Protein AF-A0A9Q1B3K7-F1 (afdb_monomer_lite)

Secondary structure (DSSP, 8-state):
----------------------SGGGS-GGGS----TTS-HHHHHHHHHHHHHHTT--HHHHHHHHHHH--HHHHHHHHTS-GGGTT-HHHHHHHHHHHHT----

pLDDT: mean 75.81, std 17.49, range [39.75, 91.69]

Radius of gyration: 18.74 Å; chains: 1; bounding box: 62×24×41 Å

Structure (mmCIF, N/CA/C/O backbone):
data_AF-A0A9Q1B3K7-F1
#
_entry.id   AF-A0A9Q1B3K7-F1
#
loop_
_atom_site.group_PDB
_atom_site.id
_atom_site.type_symbol
_atom_site.label_atom_id
_atom_site.label_alt_id
_atom_site.label_comp_id
_atom_site.label_asym_id
_atom_site.label_entity_id
_atom_site.label_seq_id
_atom_site.pdbx_PDB_ins_code
_atom_site.Cartn_x
_atom_site.Cartn_y
_atom_site.Cartn_z
_atom_site.occupancy
_atom_site.B_iso_or_equiv
_atom_site.auth_seq_id
_atom_site.auth_comp_id
_atom_site.auth_asym_id
_atom_site.auth_atom_id
_atom_site.pdbx_PDB_model_num
ATOM 1 N N . MET A 1 1 ? 49.829 -13.577 21.181 1.00 45.41 1 MET A N 1
ATOM 2 C CA . MET A 1 1 ? 49.244 -12.243 21.473 1.00 45.41 1 MET A CA 1
ATOM 3 C C . MET A 1 1 ? 49.901 -11.271 20.497 1.00 45.41 1 MET A C 1
ATOM 5 O O . MET A 1 1 ? 51.113 -11.317 20.435 1.00 45.41 1 MET A O 1
ATOM 9 N N . ARG A 1 2 ? 49.264 -10.455 19.655 1.00 49.03 2 ARG A N 1
ATOM 10 C CA . ARG A 1 2 ? 47.878 -10.012 19.443 1.00 49.03 2 ARG A CA 1
ATOM 11 C C . ARG A 1 2 ? 47.609 -9.963 17.922 1.00 49.03 2 ARG A C 1
ATOM 13 O O . ARG A 1 2 ? 48.540 -9.958 17.129 1.00 49.03 2 ARG A O 1
ATOM 20 N N . ARG A 1 3 ? 46.321 -9.991 17.581 1.00 51.62 3 ARG A N 1
ATOM 21 C CA . ARG A 1 3 ? 45.711 -9.980 16.241 1.00 51.62 3 ARG A CA 1
ATOM 22 C C . ARG A 1 3 ? 45.950 -8.665 15.459 1.00 51.62 3 ARG A C 1
ATOM 24 O O . ARG A 1 3 ? 46.340 -7.686 16.091 1.00 51.62 3 ARG A O 1
ATOM 31 N N . PRO A 1 4 ? 45.709 -8.659 14.130 1.00 51.50 4 PRO A N 1
ATOM 32 C CA . PRO A 1 4 ? 46.103 -7.597 13.206 1.00 51.50 4 PRO A CA 1
ATOM 33 C C . PRO A 1 4 ? 45.085 -6.449 13.087 1.00 51.50 4 PRO A C 1
ATOM 35 O O . PRO A 1 4 ? 43.912 -6.615 13.410 1.00 51.50 4 PRO A O 1
ATOM 38 N N . GLU A 1 5 ? 45.611 -5.310 12.625 1.00 53.41 5 GLU A N 1
ATOM 39 C CA . GLU A 1 5 ? 45.008 -4.222 11.833 1.00 53.41 5 GLU A CA 1
ATOM 40 C C . GLU A 1 5 ? 43.471 -4.191 11.715 1.00 53.41 5 GLU A C 1
ATOM 42 O O . GLU A 1 5 ? 42.874 -4.964 10.969 1.00 53.41 5 GLU A O 1
ATOM 47 N N . ILE A 1 6 ? 42.831 -3.234 12.394 1.00 53.88 6 ILE A N 1
ATOM 48 C CA . ILE A 1 6 ? 41.460 -2.804 12.094 1.00 53.88 6 ILE A CA 1
ATOM 49 C C . ILE A 1 6 ? 41.424 -1.278 12.183 1.00 53.88 6 ILE A C 1
ATOM 51 O O . ILE A 1 6 ? 41.204 -0.719 13.252 1.00 53.88 6 ILE A O 1
ATOM 55 N N . ASP A 1 7 ? 41.611 -0.619 11.045 1.00 51.59 7 ASP A N 1
ATOM 56 C CA . ASP A 1 7 ? 41.120 0.742 10.819 1.00 51.59 7 ASP A CA 1
ATOM 57 C C . ASP A 1 7 ? 40.375 0.770 9.474 1.00 51.59 7 ASP A C 1
ATOM 59 O O . ASP A 1 7 ? 40.766 1.393 8.494 1.00 51.59 7 ASP A O 1
ATOM 63 N N . TRP A 1 8 ? 39.281 0.004 9.417 1.00 48.25 8 TRP A N 1
ATOM 64 C CA . TRP A 1 8 ? 38.258 0.105 8.369 1.00 48.25 8 TRP A CA 1
ATOM 65 C C . TRP A 1 8 ? 37.145 1.054 8.833 1.00 48.25 8 TRP A C 1
ATOM 67 O O . TRP A 1 8 ? 35.963 0.709 8.858 1.00 48.25 8 TRP A O 1
ATOM 77 N N . LEU A 1 9 ? 37.515 2.266 9.248 1.00 53.84 9 LEU A N 1
ATOM 78 C CA . LEU A 1 9 ? 36.561 3.319 9.576 1.00 53.84 9 LEU A CA 1
ATOM 79 C C . LEU A 1 9 ? 36.308 4.185 8.345 1.00 53.84 9 LEU A C 1
ATOM 81 O O . LEU A 1 9 ? 37.035 5.131 8.056 1.00 53.84 9 LEU A O 1
ATOM 85 N N . ARG A 1 10 ? 35.221 3.817 7.658 1.00 47.47 10 ARG A N 1
ATOM 86 C CA . ARG A 1 10 ? 34.363 4.594 6.742 1.00 47.47 10 ARG A CA 1
ATOM 87 C C . ARG A 1 10 ? 34.047 3.751 5.512 1.00 47.47 10 ARG A C 1
ATOM 89 O O . ARG A 1 10 ? 34.389 4.091 4.384 1.00 47.47 10 ARG A O 1
ATOM 96 N N . SER A 1 11 ? 33.308 2.668 5.742 1.00 41.75 11 SER A N 1
ATOM 97 C CA . SER A 1 11 ? 32.443 2.141 4.694 1.00 41.75 11 SER A CA 1
ATOM 98 C C . SER A 1 11 ? 31.374 3.206 4.448 1.00 41.75 11 SER A C 1
ATOM 100 O O . SER A 1 11 ? 30.409 3.340 5.201 1.00 41.75 11 SER A O 1
ATOM 102 N N . GLN A 1 12 ? 31.628 4.072 3.463 1.00 43.62 12 GLN A N 1
ATOM 103 C CA . GLN A 1 12 ? 30.583 4.844 2.812 1.00 43.62 12 GLN A CA 1
ATOM 104 C C . GLN A 1 12 ? 29.547 3.813 2.378 1.00 43.62 12 GLN A C 1
ATOM 106 O O . GLN A 1 12 ? 29.802 3.032 1.463 1.00 43.62 12 GLN A O 1
ATOM 111 N N . ASN A 1 13 ? 28.421 3.779 3.091 1.00 47.69 13 ASN A N 1
ATOM 112 C CA . ASN A 1 13 ? 27.235 3.018 2.743 1.00 47.69 13 ASN A CA 1
ATOM 113 C C . ASN A 1 13 ? 26.650 3.620 1.461 1.00 47.69 13 ASN A C 1
ATOM 115 O O . ASN A 1 13 ? 25.648 4.329 1.461 1.00 47.69 13 ASN A O 1
ATOM 119 N N . ASN A 1 14 ? 27.373 3.402 0.370 1.00 42.91 14 ASN A N 1
ATOM 120 C CA . ASN A 1 14 ? 26.983 3.686 -0.985 1.00 42.91 14 ASN A CA 1
ATOM 121 C C . ASN A 1 14 ? 26.144 2.484 -1.411 1.00 42.91 14 ASN A C 1
ATOM 123 O O . ASN A 1 14 ? 26.571 1.655 -2.213 1.00 42.91 14 ASN A O 1
ATOM 127 N N . ASN A 1 15 ? 24.960 2.355 -0.803 1.00 39.75 15 ASN A N 1
ATOM 128 C CA . ASN A 1 15 ? 23.920 1.482 -1.320 1.00 39.75 15 ASN A CA 1
ATOM 129 C C . ASN A 1 15 ? 23.389 2.138 -2.590 1.00 39.75 15 ASN A C 1
ATOM 131 O O . ASN A 1 15 ? 22.353 2.799 -2.633 1.00 39.75 15 ASN A O 1
ATOM 135 N N . ASN A 1 16 ? 24.197 1.964 -3.628 1.00 46.09 16 ASN A N 1
ATOM 136 C CA . ASN A 1 16 ? 23.865 2.120 -5.016 1.00 46.09 16 ASN A CA 1
ATOM 137 C C . ASN A 1 16 ? 22.784 1.072 -5.305 1.00 46.09 16 ASN A C 1
ATOM 139 O O . ASN A 1 16 ? 23.083 -0.044 -5.731 1.00 46.09 16 ASN A O 1
ATOM 143 N N . TYR A 1 17 ? 21.529 1.394 -4.980 1.00 39.81 17 TYR A N 1
ATOM 144 C CA . TYR A 1 17 ? 20.368 0.579 -5.315 1.00 39.81 17 TYR A CA 1
ATOM 145 C C . TYR A 1 17 ? 20.141 0.645 -6.831 1.00 39.81 17 TYR A C 1
ATOM 147 O O . TYR A 1 17 ? 19.172 1.227 -7.304 1.00 39.81 17 TYR A O 1
ATOM 155 N N . ASN A 1 18 ? 21.033 0.006 -7.589 1.00 47.03 18 ASN A N 1
ATOM 156 C CA . ASN A 1 18 ? 20.748 -0.499 -8.926 1.00 47.03 18 ASN A CA 1
ATOM 157 C C . ASN A 1 18 ? 19.815 -1.705 -8.769 1.00 47.03 18 ASN A C 1
ATOM 159 O O . ASN A 1 18 ? 20.212 -2.854 -8.945 1.00 47.03 18 ASN A O 1
ATOM 163 N N . VAL A 1 19 ? 18.574 -1.454 -8.354 1.00 42.94 19 VAL A N 1
ATOM 164 C CA . VAL A 1 19 ? 17.492 -2.418 -8.547 1.00 42.94 19 VAL A CA 1
ATOM 165 C C . VAL A 1 19 ? 16.978 -2.139 -9.944 1.00 42.94 19 VAL A C 1
ATOM 167 O O . VAL A 1 19 ? 16.515 -1.034 -10.211 1.00 42.94 19 VAL A O 1
ATOM 170 N N . GLY A 1 20 ? 17.184 -3.108 -10.833 1.00 41.19 20 GLY A N 1
ATOM 171 C CA . GLY A 1 20 ? 17.040 -2.949 -12.271 1.00 41.19 20 GLY A CA 1
ATOM 172 C C . GLY A 1 20 ? 15.792 -2.177 -12.688 1.00 41.19 20 GLY A C 1
ATOM 173 O O . GLY A 1 20 ? 14.689 -2.431 -12.209 1.00 41.19 20 GLY A O 1
ATOM 174 N N . GLU A 1 21 ? 15.992 -1.280 -13.650 1.00 42.41 21 GLU A N 1
ATOM 175 C CA . GLU A 1 21 ? 14.981 -0.644 -14.496 1.00 42.41 21 GLU A CA 1
ATOM 176 C C . GLU A 1 21 ? 14.232 -1.689 -15.356 1.00 42.41 21 GLU A C 1
ATOM 178 O O . GLU A 1 21 ? 14.162 -1.614 -16.581 1.00 42.41 21 GLU A O 1
ATOM 183 N N . GLN A 1 22 ? 13.674 -2.720 -14.727 1.00 45.97 22 GLN A N 1
ATOM 184 C CA . GLN A 1 22 ? 12.873 -3.746 -15.376 1.00 45.97 22 GLN A CA 1
ATOM 185 C C . GLN A 1 22 ? 11.450 -3.194 -15.566 1.00 45.97 22 GLN A C 1
ATOM 187 O O . GLN A 1 22 ? 10.577 -3.362 -14.722 1.00 45.97 22 GLN A O 1
ATOM 192 N N . ASN A 1 23 ? 11.233 -2.495 -16.685 1.00 46.97 23 ASN A N 1
ATOM 193 C CA . ASN A 1 23 ? 9.946 -2.324 -17.383 1.00 46.97 23 ASN A CA 1
ATOM 194 C C . ASN A 1 23 ? 8.694 -1.908 -16.566 1.00 46.97 23 ASN A C 1
ATOM 196 O O . ASN A 1 23 ? 7.572 -2.229 -16.958 1.00 46.97 23 ASN A O 1
ATOM 200 N N . PHE A 1 24 ? 8.821 -1.106 -15.504 1.00 52.72 24 PHE A N 1
ATOM 201 C CA . PHE A 1 24 ? 7.654 -0.407 -14.925 1.00 52.72 24 PHE A CA 1
ATOM 202 C C . PHE A 1 24 ? 6.948 0.517 -15.925 1.00 52.72 24 PHE A C 1
ATOM 204 O O . PHE A 1 24 ? 5.771 0.827 -15.765 1.00 52.72 24 PHE A O 1
ATOM 211 N N . SER A 1 25 ? 7.646 0.927 -16.983 1.00 53.19 25 SER A N 1
ATOM 212 C CA . SER A 1 25 ? 7.144 1.790 -18.053 1.00 53.19 25 SER A CA 1
ATOM 213 C C . SER A 1 25 ? 5.934 1.228 -18.814 1.00 53.19 25 SER A C 1
ATOM 215 O O . SER A 1 25 ? 5.283 1.988 -19.527 1.00 53.19 25 SER A O 1
ATOM 217 N N . LYS A 1 26 ? 5.599 -0.065 -18.666 1.00 59.00 26 LYS A N 1
ATOM 218 C CA . LYS A 1 26 ? 4.400 -0.677 -19.271 1.00 59.00 26 LYS A CA 1
ATOM 219 C C . LYS A 1 26 ? 3.198 -0.803 -18.334 1.00 59.00 26 LYS A C 1
ATOM 221 O O . LYS A 1 26 ? 2.097 -1.054 -18.821 1.00 59.00 26 LYS A O 1
ATOM 226 N N . VAL A 1 27 ? 3.376 -0.660 -17.021 1.00 68.81 27 VAL A N 1
ATOM 227 C CA . VAL A 1 27 ? 2.256 -0.784 -16.082 1.00 68.81 27 VAL A CA 1
ATOM 228 C C . VAL A 1 27 ? 1.496 0.536 -16.077 1.00 68.81 27 VAL A C 1
ATOM 230 O O . VAL A 1 27 ? 1.972 1.541 -15.554 1.00 68.81 27 VAL A O 1
ATOM 233 N N . ASP A 1 28 ? 0.305 0.544 -16.676 1.00 79.12 28 ASP A N 1
ATOM 234 C CA . ASP A 1 28 ? -0.572 1.711 -16.646 1.00 79.12 28 ASP A CA 1
ATOM 235 C C . ASP A 1 28 ? -1.102 1.920 -15.223 1.00 79.12 28 ASP A C 1
ATOM 237 O O . ASP A 1 28 ? -2.114 1.346 -14.811 1.00 79.12 28 ASP A O 1
ATOM 241 N N . LEU A 1 29 ? -0.402 2.765 -14.460 1.00 77.81 29 LEU A N 1
ATOM 242 C CA . LEU A 1 29 ? -0.739 3.096 -13.078 1.00 77.81 29 LEU A CA 1
ATOM 243 C C . LEU A 1 29 ? -2.172 3.629 -12.950 1.00 77.81 29 LEU A C 1
ATOM 245 O O . LEU A 1 29 ? -2.756 3.524 -11.877 1.00 77.81 29 LEU A O 1
ATOM 249 N N . LYS A 1 30 ? -2.786 4.172 -14.011 1.00 81.06 30 LYS A N 1
ATOM 250 C CA . LYS A 1 30 ? -4.180 4.649 -13.975 1.00 81.06 30 LYS A CA 1
ATOM 251 C C . LYS A 1 30 ? -5.194 3.516 -13.805 1.00 81.06 30 LYS A C 1
ATOM 253 O O . LYS A 1 30 ? -6.322 3.781 -13.406 1.00 81.06 30 LYS A O 1
ATOM 258 N N . ARG A 1 31 ? -4.802 2.268 -14.078 1.00 84.19 31 ARG A N 1
ATOM 259 C CA . ARG A 1 31 ? -5.654 1.079 -13.919 1.00 84.19 31 ARG A CA 1
ATOM 260 C C . ARG A 1 31 ? -5.739 0.572 -12.480 1.00 84.19 31 ARG A C 1
ATOM 262 O O . ARG A 1 31 ? -6.590 -0.267 -12.189 1.00 84.19 31 ARG A O 1
ATOM 269 N N . PHE A 1 32 ? -4.879 1.071 -11.595 1.00 88.75 32 PHE A N 1
ATOM 270 C CA . PHE A 1 32 ? -4.877 0.716 -10.179 1.00 88.75 32 PHE A CA 1
ATOM 271 C C . PHE A 1 32 ? -5.738 1.695 -9.378 1.00 88.75 32 PHE A C 1
ATOM 273 O O . PHE A 1 32 ? -5.689 2.902 -9.657 1.00 88.75 32 PHE A O 1
ATOM 280 N N . PRO A 1 33 ? -6.494 1.197 -8.380 1.00 88.31 33 PRO A N 1
ATOM 281 C CA . PRO A 1 33 ? -7.280 2.052 -7.502 1.00 88.31 33 PRO A CA 1
ATOM 282 C C . PRO A 1 33 ? -6.365 3.029 -6.763 1.00 88.31 33 PRO A C 1
ATOM 284 O O . PRO A 1 33 ? -5.199 2.732 -6.505 1.00 88.31 33 PRO A O 1
ATOM 287 N N . GLU A 1 34 ? -6.898 4.199 -6.438 1.00 90.56 34 GLU A N 1
ATOM 288 C CA . GLU A 1 34 ? -6.231 5.219 -5.634 1.00 90.56 34 GLU A CA 1
ATOM 289 C C . GLU A 1 34 ? -7.018 5.383 -4.341 1.00 90.56 34 GLU A C 1
ATOM 291 O O . GLU A 1 34 ? -8.233 5.565 -4.388 1.00 90.56 34 GLU A O 1
ATOM 296 N N . PHE A 1 35 ? -6.328 5.288 -3.212 1.00 90.12 35 PHE A N 1
ATOM 297 C CA . PHE A 1 35 ? -6.919 5.464 -1.899 1.00 90.12 35 PHE A CA 1
ATOM 298 C C . PHE A 1 35 ? -7.165 6.944 -1.645 1.00 90.12 35 PHE A C 1
ATOM 300 O O . PHE A 1 35 ? -6.242 7.758 -1.757 1.00 90.12 35 PHE A O 1
ATOM 307 N N . LYS A 1 36 ? -8.384 7.284 -1.241 1.00 87.56 36 LYS A N 1
ATOM 308 C CA . LYS A 1 36 ? -8.770 8.629 -0.823 1.00 87.56 36 LYS A CA 1
ATOM 309 C C . LYS A 1 36 ? -9.089 8.652 0.662 1.00 87.56 36 LYS A C 1
ATOM 311 O O . LYS A 1 36 ? -9.427 7.648 1.279 1.00 87.56 36 LYS A O 1
ATOM 316 N N . GLN A 1 37 ? -8.974 9.833 1.259 1.00 82.75 37 GLN A N 1
ATOM 317 C CA . GLN A 1 37 ? -9.329 10.011 2.661 1.00 82.75 37 GLN A CA 1
ATOM 318 C C . GLN A 1 37 ? -10.823 9.716 2.868 1.00 82.75 37 GLN A C 1
ATOM 320 O O . GLN A 1 37 ? -11.666 10.360 2.249 1.00 82.75 37 GLN A O 1
ATOM 325 N N . GLY A 1 38 ? -11.125 8.769 3.759 1.00 83.81 38 GLY A N 1
ATOM 326 C CA . GLY A 1 38 ? -12.484 8.286 4.018 1.00 83.81 38 GLY A CA 1
ATOM 327 C C . GLY A 1 38 ? -12.855 7.003 3.271 1.00 83.81 38 GLY A C 1
ATOM 328 O O . GLY A 1 38 ? -13.915 6.452 3.557 1.00 83.81 38 GLY A O 1
ATOM 329 N N . ASP A 1 39 ? -12.002 6.511 2.366 1.00 87.94 39 ASP A N 1
ATOM 330 C CA . ASP A 1 39 ? -12.175 5.184 1.773 1.00 87.94 39 ASP A CA 1
ATOM 331 C C . ASP A 1 39 ? -11.910 4.089 2.812 1.00 87.94 39 ASP A C 1
ATOM 333 O O . ASP A 1 39 ? -11.116 4.261 3.741 1.00 87.94 39 ASP A O 1
ATOM 337 N N . ASP A 1 40 ? -12.542 2.934 2.607 1.00 88.81 40 ASP A N 1
ATOM 338 C CA . ASP A 1 40 ? -12.285 1.738 3.396 1.00 88.81 40 ASP A CA 1
ATOM 339 C C . ASP A 1 40 ? -10.917 1.123 3.013 1.00 88.81 40 ASP A C 1
ATOM 341 O O . ASP A 1 40 ? -10.713 0.740 1.851 1.00 88.81 40 ASP A O 1
ATOM 345 N N . PRO A 1 41 ? -9.952 1.033 3.951 1.00 88.00 41 PRO A N 1
ATOM 346 C CA . PRO A 1 41 ? -8.617 0.521 3.654 1.00 88.00 41 PRO A CA 1
ATOM 347 C C . PRO A 1 41 ? -8.599 -0.954 3.256 1.00 88.00 41 PRO A C 1
ATOM 349 O O . PRO A 1 41 ? -7.752 -1.347 2.454 1.00 88.00 41 PRO A O 1
ATOM 352 N N . GLU A 1 42 ? -9.504 -1.772 3.797 1.00 88.69 42 GLU A N 1
ATOM 353 C CA . GLU A 1 42 ? -9.594 -3.191 3.460 1.00 88.69 42 GLU A CA 1
ATOM 354 C C . GLU A 1 42 ? -10.079 -3.362 2.021 1.00 88.69 42 GLU A C 1
ATOM 356 O O . GLU A 1 42 ? -9.404 -3.999 1.209 1.00 88.69 42 GLU A O 1
ATOM 361 N N . ALA A 1 43 ? -11.19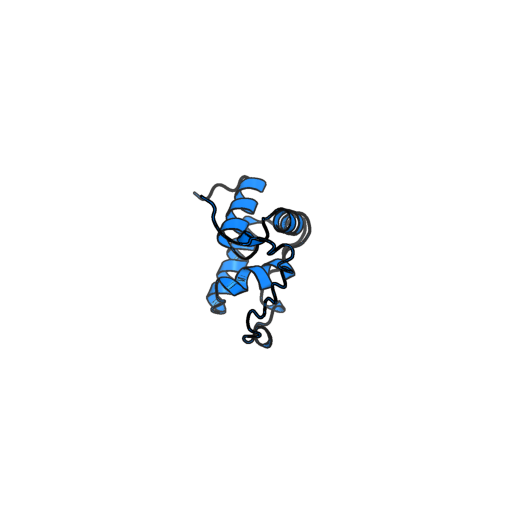4 -2.719 1.672 1.00 89.81 43 ALA A N 1
ATOM 362 C CA . ALA A 1 43 ? -11.765 -2.756 0.332 1.00 89.81 43 ALA A CA 1
ATOM 363 C C . ALA A 1 43 ? -10.785 -2.206 -0.717 1.00 89.81 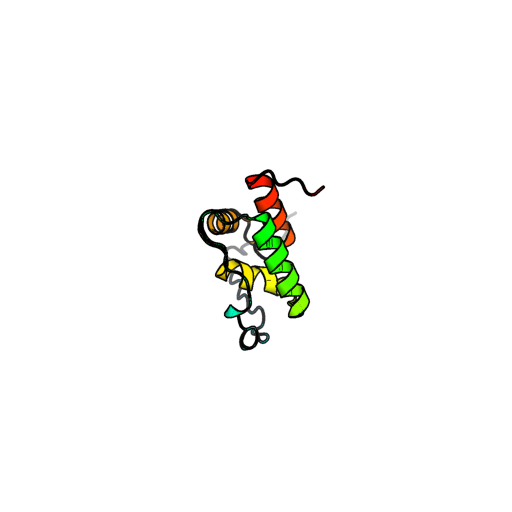43 ALA A C 1
ATOM 365 O O . ALA A 1 43 ? -10.681 -2.749 -1.825 1.00 89.81 43 ALA A O 1
ATOM 366 N N . PHE A 1 44 ? -10.028 -1.160 -0.368 1.00 91.69 44 PHE A N 1
ATOM 367 C CA . PHE A 1 44 ? -8.953 -0.635 -1.206 1.00 91.69 44 PHE A CA 1
ATOM 368 C C . PHE A 1 44 ? -7.843 -1.671 -1.434 1.00 91.69 44 PHE A C 1
ATOM 370 O O . PHE A 1 44 ? -7.473 -1.909 -2.587 1.00 91.69 44 PHE A O 1
ATOM 377 N N . LEU A 1 45 ? -7.327 -2.301 -0.371 1.00 90.25 45 LEU A N 1
ATOM 378 C CA . LEU A 1 45 ? -6.257 -3.298 -0.475 1.00 90.25 45 LEU A CA 1
ATOM 379 C C . LEU A 1 45 ? -6.696 -4.523 -1.280 1.00 90.25 45 LEU A C 1
ATOM 381 O O . LEU A 1 45 ? -5.961 -4.952 -2.166 1.00 90.25 45 LEU A O 1
ATOM 385 N N . VAL A 1 46 ? -7.910 -5.029 -1.052 1.00 91.25 46 VAL A N 1
ATOM 386 C CA . VAL A 1 46 ? -8.485 -6.140 -1.829 1.00 91.25 46 VAL A CA 1
ATOM 387 C C . VAL A 1 46 ? -8.589 -5.769 -3.309 1.00 91.25 46 VAL A C 1
ATOM 389 O O . VAL A 1 46 ? -8.162 -6.525 -4.182 1.00 91.25 46 VAL A O 1
ATOM 392 N N . SER A 1 47 ? -9.098 -4.572 -3.613 1.00 91.25 47 SER A N 1
ATOM 393 C CA . SER A 1 47 ? -9.202 -4.084 -4.994 1.00 91.25 47 SER A CA 1
ATOM 394 C C . SER A 1 47 ? -7.829 -3.941 -5.652 1.00 91.25 47 SER A C 1
ATOM 396 O O . SER A 1 47 ? -7.658 -4.270 -6.827 1.00 91.25 47 SER A O 1
ATOM 398 N N . PHE A 1 48 ? -6.839 -3.457 -4.903 1.00 91.50 48 PHE A N 1
ATOM 399 C CA . PHE A 1 48 ? -5.465 -3.338 -5.367 1.00 91.50 48 PHE A CA 1
ATOM 400 C C . PHE A 1 48 ? -4.838 -4.711 -5.642 1.00 91.50 48 PHE A C 1
ATOM 402 O O . PHE A 1 48 ? -4.250 -4.900 -6.705 1.00 91.50 48 PHE A O 1
ATOM 409 N N . GLU A 1 49 ? -5.007 -5.682 -4.743 1.00 90.62 49 GLU A N 1
ATOM 410 C CA . GLU A 1 49 ? -4.509 -7.052 -4.906 1.00 90.62 49 GLU A CA 1
ATOM 411 C C . GLU A 1 49 ? -5.126 -7.751 -6.115 1.00 90.62 49 GLU A C 1
ATOM 413 O O . GLU A 1 49 ? -4.391 -8.349 -6.902 1.00 90.62 49 GLU A O 1
ATOM 418 N N . HIS A 1 50 ? -6.438 -7.607 -6.325 1.00 91.44 50 HIS A N 1
ATOM 419 C CA . HIS A 1 50 ? -7.094 -8.104 -7.534 1.00 91.44 50 HIS A CA 1
ATOM 420 C C . HIS A 1 50 ? -6.480 -7.497 -8.798 1.00 91.44 50 HIS A C 1
ATOM 422 O O . HIS A 1 50 ? -6.178 -8.226 -9.738 1.00 91.44 50 HIS A O 1
ATOM 428 N N . ARG A 1 51 ? -6.192 -6.187 -8.819 1.00 90.06 51 ARG A N 1
ATOM 429 C CA . ARG A 1 51 ? -5.490 -5.572 -9.960 1.00 90.06 51 ARG A CA 1
ATOM 430 C C . ARG A 1 51 ? -4.064 -6.079 -10.115 1.00 90.06 51 ARG A C 1
ATOM 432 O O . ARG A 1 51 ? -3.626 -6.311 -11.237 1.00 90.06 51 ARG A O 1
ATOM 439 N N . CYS A 1 52 ? -3.332 -6.269 -9.023 1.00 88.88 52 CYS A N 1
ATOM 440 C CA . CYS A 1 52 ? -2.006 -6.873 -9.085 1.00 88.88 52 CYS A CA 1
ATOM 441 C C . CYS A 1 52 ? -2.050 -8.290 -9.660 1.00 88.88 52 CYS A C 1
ATOM 443 O O . CYS A 1 52 ? -1.138 -8.654 -10.393 1.00 88.88 52 CYS A O 1
ATOM 445 N N . HIS A 1 53 ? -3.091 -9.063 -9.360 1.00 88.56 53 HIS A N 1
ATOM 446 C CA . HIS A 1 53 ? -3.304 -10.383 -9.940 1.00 88.56 53 HIS A CA 1
ATOM 447 C C . HIS A 1 53 ? -3.665 -10.300 -11.434 1.00 88.56 53 HIS A C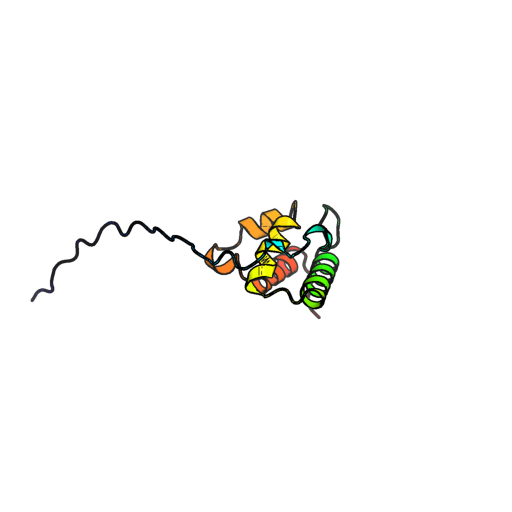 1
ATOM 449 O O . HIS A 1 53 ? -3.001 -10.935 -12.246 1.00 88.56 53 HIS A O 1
ATOM 455 N N . ASP A 1 54 ? -4.637 -9.461 -11.812 1.00 88.31 54 ASP A N 1
ATOM 456 C CA . ASP A 1 54 ? -5.073 -9.261 -13.208 1.00 88.31 54 ASP A CA 1
ATOM 457 C C . ASP A 1 54 ? -3.927 -8.842 -14.142 1.00 88.31 54 ASP A C 1
ATOM 459 O O . ASP A 1 54 ? -3.903 -9.210 -15.315 1.00 88.31 54 ASP A O 1
ATOM 463 N N . PHE A 1 55 ? -2.997 -8.029 -13.632 1.00 85.19 55 PHE A N 1
ATOM 464 C CA . PHE A 1 55 ? -1.852 -7.508 -14.383 1.00 85.19 55 PHE A CA 1
ATOM 465 C C . PHE A 1 55 ? -0.547 -8.269 -14.115 1.00 85.19 55 PHE A C 1
ATOM 467 O O . PHE A 1 55 ? 0.511 -7.784 -14.513 1.00 85.19 55 PHE A O 1
ATOM 474 N N . GLU A 1 56 ? -0.611 -9.415 -13.427 1.00 86.12 56 GLU A N 1
ATOM 475 C CA . GLU A 1 56 ? 0.542 -10.272 -13.109 1.00 86.12 56 GLU A CA 1
ATOM 476 C C . GLU A 1 56 ? 1.718 -9.490 -12.487 1.00 86.12 56 GLU A C 1
ATOM 478 O O . GLU A 1 56 ? 2.891 -9.690 -12.806 1.00 86.12 56 GLU A O 1
ATOM 483 N N . VAL A 1 57 ? 1.402 -8.551 -11.589 1.00 84.75 57 VAL A N 1
ATOM 484 C CA . VAL A 1 57 ? 2.379 -7.666 -10.949 1.00 84.75 57 VAL A CA 1
ATOM 485 C C . VAL A 1 57 ? 3.247 -8.464 -9.969 1.00 84.75 57 VAL A C 1
ATOM 487 O O . VAL A 1 57 ? 2.720 -8.992 -8.976 1.00 84.75 57 VAL A O 1
ATOM 490 N N . PRO A 1 58 ? 4.582 -8.477 -10.163 1.00 83.81 58 PRO A N 1
ATOM 491 C CA . PRO A 1 58 ? 5.513 -9.110 -9.237 1.00 83.81 58 PRO A CA 1
ATOM 492 C C . PRO A 1 58 ? 5.402 -8.522 -7.832 1.00 83.81 58 PRO A C 1
ATOM 494 O O . PRO A 1 58 ? 5.203 -7.318 -7.669 1.00 83.81 58 PRO A O 1
ATOM 497 N N . GLN A 1 59 ? 5.573 -9.355 -6.807 1.00 81.75 59 GLN A N 1
ATOM 498 C CA . GLN A 1 59 ? 5.442 -8.936 -5.409 1.00 81.75 59 GLN A CA 1
ATOM 499 C C . GLN A 1 59 ? 6.363 -7.757 -5.060 1.00 81.75 59 GLN A C 1
ATOM 501 O O . GLN A 1 59 ? 5.897 -6.777 -4.479 1.00 81.75 59 GLN A O 1
ATOM 506 N N . ASP A 1 60 ? 7.614 -7.791 -5.527 1.00 80.44 60 ASP A N 1
ATOM 507 C CA . ASP A 1 60 ? 8.602 -6.718 -5.339 1.00 80.44 60 ASP A CA 1
ATOM 508 C C . ASP A 1 60 ? 8.154 -5.369 -5.926 1.00 80.44 60 ASP A C 1
ATOM 510 O O . ASP A 1 60 ? 8.631 -4.305 -5.529 1.00 80.44 60 ASP A O 1
ATOM 514 N N . HIS A 1 61 ? 7.224 -5.399 -6.885 1.00 82.00 61 HIS A N 1
ATOM 515 C CA . HIS A 1 61 ? 6.726 -4.224 -7.590 1.00 82.00 61 HIS A CA 1
ATOM 516 C C . HIS A 1 61 ? 5.420 -3.675 -7.009 1.00 82.00 61 HIS A C 1
ATOM 518 O O . HIS A 1 61 ? 5.081 -2.513 -7.252 1.00 82.00 61 HIS A O 1
ATOM 524 N N . ARG A 1 62 ? 4.704 -4.464 -6.199 1.00 87.69 62 ARG A N 1
ATOM 525 C CA . ARG A 1 62 ? 3.426 -4.056 -5.598 1.00 87.69 62 ARG A CA 1
ATOM 526 C C . ARG A 1 62 ? 3.592 -2.823 -4.722 1.00 87.69 62 ARG A C 1
ATOM 528 O O . ARG A 1 62 ? 2.843 -1.869 -4.889 1.00 87.69 62 ARG A O 1
ATOM 535 N N . MET A 1 63 ? 4.618 -2.788 -3.869 1.00 87.94 63 MET A N 1
ATOM 536 C CA . MET A 1 63 ? 4.867 -1.638 -2.9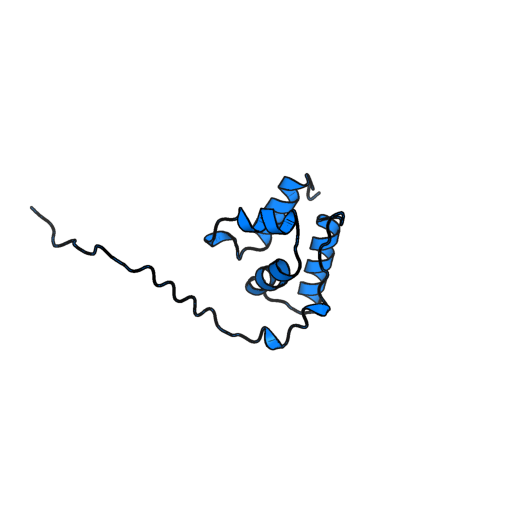88 1.00 87.94 63 MET A CA 1
ATOM 537 C C . MET A 1 63 ? 5.213 -0.355 -3.747 1.00 87.94 63 MET A C 1
ATOM 539 O O . MET A 1 63 ? 4.824 0.732 -3.321 1.00 87.94 63 MET A O 1
ATOM 543 N N . VAL A 1 64 ? 5.888 -0.464 -4.894 1.00 85.81 64 VAL A N 1
ATOM 544 C CA . VAL A 1 64 ? 6.212 0.695 -5.741 1.00 85.81 64 VAL A CA 1
ATOM 545 C C . VAL A 1 64 ? 4.935 1.332 -6.288 1.00 85.81 64 VAL A C 1
ATOM 547 O O . VAL A 1 64 ? 4.764 2.548 -6.203 1.00 85.81 64 VAL A O 1
ATOM 550 N N . ILE A 1 65 ? 4.011 0.511 -6.797 1.00 87.44 65 ILE A N 1
ATOM 551 C CA . ILE A 1 65 ? 2.718 0.977 -7.312 1.00 87.44 65 ILE A CA 1
ATOM 552 C C . ILE A 1 65 ? 1.868 1.503 -6.157 1.00 87.44 65 ILE A C 1
ATOM 554 O O . ILE A 1 65 ? 1.364 2.622 -6.230 1.00 87.44 65 ILE A O 1
ATOM 558 N N . LEU A 1 66 ? 1.760 0.740 -5.070 1.00 88.62 66 LEU A N 1
ATOM 559 C CA . LEU A 1 66 ? 0.935 1.074 -3.914 1.00 88.62 66 LEU A CA 1
ATOM 560 C C . LEU A 1 66 ? 1.325 2.421 -3.307 1.00 88.62 66 LEU A C 1
ATOM 562 O O . LEU A 1 66 ? 0.453 3.240 -3.046 1.00 88.62 66 LEU A O 1
ATOM 566 N N . LYS A 1 67 ? 2.628 2.708 -3.181 1.00 86.12 67 LYS A N 1
ATOM 567 C CA . LYS A 1 67 ? 3.131 4.000 -2.690 1.00 86.12 67 LYS A CA 1
ATOM 568 C C . LYS A 1 67 ? 2.621 5.189 -3.511 1.00 86.12 67 LYS A C 1
ATOM 570 O O . LYS A 1 67 ? 2.399 6.256 -2.951 1.00 86.12 67 LYS A O 1
ATOM 575 N N . SER A 1 68 ? 2.430 5.016 -4.820 1.00 86.69 68 SER A N 1
ATOM 576 C CA . SER A 1 68 ? 1.866 6.060 -5.691 1.00 86.69 68 SER A CA 1
ATOM 577 C C . SER A 1 68 ? 0.343 6.201 -5.576 1.00 86.69 68 SER A C 1
ATOM 579 O O . SER A 1 68 ? -0.216 7.172 -6.075 1.00 86.69 68 SER A O 1
ATOM 581 N N . LYS A 1 69 ? -0.322 5.228 -4.942 1.00 88.88 69 LYS A N 1
ATOM 582 C CA . LYS A 1 69 ? -1.781 5.109 -4.837 1.00 88.88 69 LYS A CA 1
ATOM 583 C C . LYS A 1 69 ? -2.333 5.350 -3.448 1.00 88.88 69 LYS A C 1
ATOM 585 O O . LYS A 1 69 ? -3.540 5.500 -3.312 1.00 88.88 69 LYS A O 1
ATOM 590 N N . VAL A 1 70 ? -1.480 5.399 -2.433 1.00 88.38 70 VAL A N 1
ATOM 591 C CA . VAL A 1 70 ? -1.880 5.696 -1.060 1.00 88.38 70 VAL A CA 1
ATOM 592 C C . VAL A 1 70 ? -1.642 7.162 -0.727 1.00 88.38 70 VAL A C 1
ATOM 594 O O . VAL A 1 70 ? -0.618 7.744 -1.079 1.00 88.38 70 VAL A O 1
ATOM 597 N N . CYS A 1 71 ? -2.577 7.760 0.005 1.00 87.00 71 CYS A N 1
ATOM 598 C CA . CYS A 1 71 ? -2.438 9.104 0.553 1.00 87.00 71 CYS A CA 1
ATOM 599 C C . CYS A 1 71 ? -2.888 9.141 2.023 1.00 87.00 71 CYS A C 1
ATOM 601 O O . CYS A 1 71 ? -3.335 8.135 2.578 1.00 87.00 71 CYS A O 1
ATOM 603 N N . GLY A 1 72 ? -2.719 10.291 2.681 1.00 86.75 72 GLY A N 1
ATOM 604 C CA . GLY A 1 72 ? -3.213 10.506 4.042 1.00 86.75 72 GLY A CA 1
ATOM 605 C C . GLY A 1 72 ? -2.646 9.512 5.061 1.00 86.75 72 GLY A C 1
ATOM 606 O O . GLY A 1 72 ? -1.433 9.418 5.246 1.00 86.75 72 GLY A O 1
ATOM 607 N N . GLU A 1 73 ? -3.530 8.800 5.757 1.00 85.88 73 GLU A N 1
ATOM 608 C CA . GLU A 1 73 ? -3.174 7.879 6.843 1.00 85.88 73 GLU A CA 1
ATOM 609 C C . GLU A 1 73 ? -2.369 6.673 6.357 1.00 85.88 73 GLU A C 1
ATOM 611 O O . GLU A 1 73 ? -1.354 6.339 6.968 1.00 85.88 73 GLU A O 1
ATOM 616 N N . LEU A 1 74 ? -2.726 6.094 5.207 1.00 87.00 74 LEU A N 1
ATOM 617 C CA . LEU A 1 74 ? -1.973 4.987 4.618 1.00 87.00 74 LEU A CA 1
ATOM 618 C C . LEU A 1 74 ? -0.545 5.407 4.244 1.00 87.00 74 LEU A C 1
ATOM 620 O O . LEU A 1 74 ? 0.418 4.693 4.534 1.00 87.00 74 LEU A O 1
ATOM 624 N N . ALA A 1 75 ? -0.367 6.603 3.682 1.00 87.88 75 ALA A N 1
ATOM 625 C CA . ALA A 1 75 ? 0.969 7.121 3.389 1.00 87.88 75 ALA A CA 1
ATOM 626 C C . ALA A 1 75 ? 1.800 7.356 4.668 1.00 87.88 75 ALA A C 1
ATOM 628 O O . ALA A 1 75 ? 2.998 7.069 4.686 1.00 87.88 75 ALA A O 1
ATOM 629 N N . LYS A 1 76 ? 1.179 7.822 5.763 1.00 88.56 76 LYS A N 1
ATOM 630 C CA . LYS A 1 76 ? 1.859 7.978 7.065 1.00 88.56 76 LYS A CA 1
ATOM 631 C C . LYS A 1 76 ? 2.324 6.636 7.627 1.00 88.56 76 LYS A C 1
ATOM 633 O O . LYS A 1 76 ? 3.429 6.560 8.155 1.00 88.56 76 LYS A O 1
ATOM 638 N N . LEU A 1 77 ? 1.509 5.593 7.488 1.00 87.50 77 LEU A N 1
ATOM 639 C CA . LEU A 1 77 ? 1.857 4.232 7.891 1.00 87.50 77 LEU A CA 1
ATOM 640 C C . LEU A 1 77 ? 3.071 3.696 7.121 1.00 87.50 77 LEU A C 1
ATOM 642 O O . LEU A 1 77 ? 3.952 3.083 7.715 1.00 87.50 77 LEU A O 1
ATOM 646 N N . TYR A 1 78 ? 3.169 3.999 5.824 1.00 86.44 78 TYR A N 1
ATOM 647 C CA . TYR A 1 78 ? 4.320 3.599 5.010 1.00 86.44 78 TYR A CA 1
ATOM 648 C C . TYR A 1 78 ? 5.623 4.232 5.518 1.00 86.44 78 TYR A C 1
ATOM 650 O O . TYR A 1 78 ? 6.645 3.562 5.617 1.00 86.44 78 TYR A O 1
ATOM 658 N N . VAL A 1 79 ? 5.589 5.517 5.889 1.00 86.31 79 VAL A N 1
ATOM 659 C CA . VAL A 1 79 ? 6.765 6.234 6.421 1.00 86.31 79 VAL A CA 1
ATOM 660 C C . VAL A 1 79 ? 7.234 5.666 7.767 1.00 86.31 79 VAL A C 1
ATOM 662 O O . VAL A 1 79 ? 8.409 5.784 8.101 1.00 86.31 79 VAL A O 1
ATOM 665 N N . GLN A 1 80 ? 6.343 5.031 8.531 1.00 85.75 80 GLN A N 1
ATOM 666 C CA . GLN A 1 80 ? 6.686 4.390 9.804 1.00 85.75 80 GLN A CA 1
ATOM 667 C C . GLN A 1 80 ? 7.337 3.011 9.630 1.00 85.75 80 GLN A C 1
ATOM 669 O O . GLN A 1 80 ? 7.873 2.469 10.598 1.00 85.75 80 GLN A O 1
ATOM 674 N N . MET A 1 81 ? 7.306 2.428 8.427 1.00 84.00 81 MET A N 1
ATOM 675 C CA . MET A 1 81 ? 7.935 1.134 8.186 1.00 84.00 81 MET A CA 1
ATOM 676 C C . MET A 1 81 ? 9.466 1.245 8.176 1.00 84.00 81 MET A C 1
ATOM 678 O O . MET A 1 81 ? 10.017 2.168 7.568 1.00 84.00 81 MET A O 1
ATOM 682 N N . PRO A 1 82 ? 10.181 0.268 8.765 1.00 84.25 82 PRO A N 1
ATOM 683 C CA . PRO A 1 82 ? 11.621 0.132 8.576 1.00 84.25 82 PRO A CA 1
ATOM 684 C C . PRO A 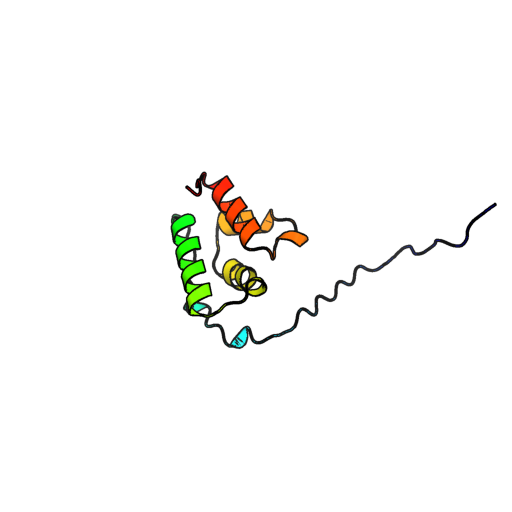1 82 ? 11.970 0.026 7.088 1.00 84.25 82 PRO A C 1
ATOM 686 O O . PRO A 1 82 ? 11.268 -0.647 6.332 1.00 84.25 82 PRO A O 1
ATOM 689 N N . VAL A 1 83 ? 13.082 0.636 6.668 1.00 78.38 83 VAL A N 1
ATOM 690 C CA . VAL A 1 83 ? 13.516 0.643 5.257 1.00 78.38 83 VAL A CA 1
ATOM 691 C C . VAL A 1 83 ? 13.635 -0.779 4.702 1.00 78.38 83 VAL A C 1
ATOM 693 O O . VAL A 1 83 ? 13.170 -1.030 3.590 1.00 78.38 83 VAL A O 1
ATOM 696 N N . ASP A 1 84 ? 14.143 -1.717 5.503 1.00 80.44 84 ASP A N 1
ATOM 697 C CA . ASP A 1 84 ? 14.297 -3.130 5.130 1.00 80.44 84 ASP A CA 1
ATOM 698 C C . ASP A 1 84 ? 12.957 -3.847 4.883 1.00 80.44 84 ASP A C 1
ATOM 700 O O . ASP A 1 84 ? 12.907 -4.837 4.163 1.00 80.44 84 ASP A O 1
ATOM 704 N N . GLN A 1 85 ? 11.859 -3.333 5.449 1.00 79.19 85 GLN A N 1
ATOM 705 C CA . GLN A 1 85 ? 10.505 -3.883 5.311 1.00 79.19 85 GLN A CA 1
ATOM 706 C C . GLN A 1 85 ? 9.630 -3.056 4.362 1.00 79.19 85 GLN A C 1
ATOM 708 O O . GLN A 1 85 ? 8.550 -3.493 3.988 1.00 79.19 85 GLN A O 1
ATOM 713 N N . SER A 1 86 ? 10.082 -1.873 3.937 1.00 77.75 86 SER A N 1
ATOM 714 C CA . SER A 1 86 ? 9.298 -0.940 3.110 1.00 77.75 86 SER A CA 1
ATOM 715 C C . SER A 1 86 ? 8.932 -1.475 1.718 1.00 77.75 86 SER A C 1
ATOM 717 O O . SER A 1 86 ? 8.072 -0.914 1.042 1.00 77.75 86 SER A O 1
ATOM 719 N N . ARG A 1 87 ? 9.578 -2.560 1.281 1.00 81.19 87 ARG A N 1
ATOM 720 C CA . ARG A 1 87 ? 9.273 -3.267 0.027 1.00 81.19 87 ARG A CA 1
ATOM 721 C C . ARG A 1 87 ? 8.385 -4.493 0.227 1.00 81.19 87 ARG A C 1
ATOM 723 O O . ARG A 1 87 ? 7.913 -5.058 -0.754 1.00 81.19 87 ARG A O 1
ATOM 730 N N . ASP A 1 88 ? 8.138 -4.882 1.471 1.00 85.62 88 ASP A N 1
ATOM 731 C CA . ASP A 1 88 ? 7.328 -6.040 1.809 1.00 85.62 88 ASP A CA 1
ATOM 732 C C . ASP A 1 88 ? 5.850 -5.634 1.909 1.00 85.62 88 ASP A C 1
ATOM 734 O O . ASP A 1 88 ? 5.406 -4.987 2.863 1.00 85.62 88 ASP A O 1
ATOM 738 N N . PHE A 1 89 ? 5.090 -6.010 0.880 1.00 86.75 89 PHE A N 1
ATOM 739 C CA . PHE A 1 89 ? 3.655 -5.746 0.795 1.00 86.75 89 PHE A CA 1
ATOM 740 C C . PHE A 1 89 ? 2.865 -6.390 1.938 1.00 86.75 89 PHE A C 1
ATOM 742 O O . PHE A 1 89 ? 1.973 -5.750 2.494 1.00 86.75 89 PHE A O 1
ATOM 749 N N . GLU A 1 90 ? 3.224 -7.609 2.344 1.00 87.75 90 GLU A N 1
ATOM 750 C CA . GLU A 1 90 ? 2.527 -8.320 3.418 1.00 87.75 90 GLU A CA 1
ATOM 751 C C . GLU A 1 90 ? 2.720 -7.605 4.756 1.00 87.75 90 GLU A C 1
ATOM 753 O O . GLU A 1 90 ? 1.775 -7.429 5.527 1.00 87.75 90 GLU A O 1
ATOM 758 N N . LYS A 1 91 ? 3.933 -7.104 5.017 1.00 88.12 91 LYS A N 1
ATOM 759 C CA . LYS A 1 91 ? 4.209 -6.309 6.224 1.00 88.12 91 LYS A CA 1
ATOM 760 C C . LYS A 1 91 ? 3.410 -5.017 6.254 1.00 88.12 91 LYS A C 1
ATOM 762 O O . LYS 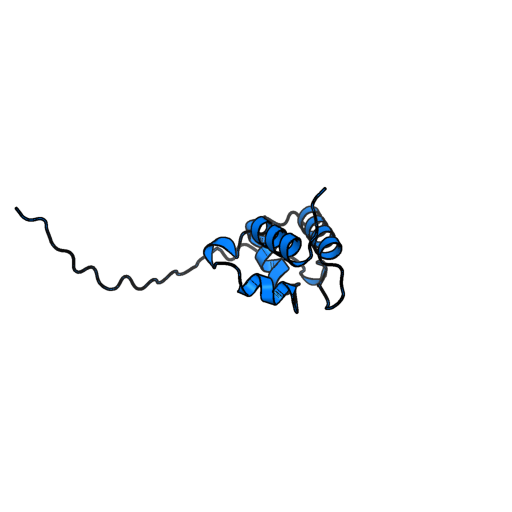A 1 91 ? 2.893 -4.648 7.309 1.00 88.12 91 LYS A O 1
ATOM 767 N N . TYR A 1 92 ? 3.290 -4.340 5.117 1.00 88.62 92 TYR A N 1
ATOM 768 C CA . TYR A 1 92 ? 2.495 -3.122 5.034 1.00 88.62 92 TYR A CA 1
ATOM 769 C C . TYR A 1 92 ? 0.999 -3.400 5.233 1.00 88.62 92 TYR A C 1
ATOM 771 O O . TYR A 1 92 ? 0.352 -2.711 6.020 1.00 88.62 92 TYR A O 1
ATOM 779 N N . LYS A 1 93 ? 0.467 -4.461 4.614 1.00 89.44 93 LYS A N 1
ATOM 780 C CA . LYS A 1 93 ? -0.915 -4.927 4.799 1.00 89.44 93 LYS A CA 1
ATOM 781 C C . LYS A 1 93 ? -1.227 -5.233 6.265 1.00 89.44 93 LYS A C 1
ATOM 783 O O . LYS A 1 93 ? -2.192 -4.702 6.806 1.00 89.44 93 LYS A O 1
ATOM 788 N N . GLN A 1 94 ? -0.366 -5.996 6.942 1.00 88.56 94 GLN A N 1
ATOM 789 C CA . GLN A 1 94 ? -0.508 -6.288 8.376 1.00 88.56 94 GLN A CA 1
ATOM 790 C C . GLN A 1 94 ? -0.528 -5.020 9.236 1.00 88.56 94 GLN A C 1
ATOM 792 O O . GLN A 1 94 ? -1.269 -4.935 10.215 1.00 88.56 94 GLN A O 1
ATOM 797 N N . LEU A 1 95 ? 0.283 -4.023 8.879 1.00 89.00 95 LEU A N 1
ATOM 798 C CA . LEU A 1 95 ? 0.347 -2.757 9.597 1.00 89.00 95 LEU A CA 1
ATOM 799 C C . LEU A 1 95 ? -0.930 -1.923 9.403 1.00 89.00 95 LEU A C 1
ATOM 801 O O . LEU A 1 95 ? -1.422 -1.346 10.371 1.00 89.00 95 LEU A O 1
ATOM 805 N N . ILE A 1 96 ? -1.504 -1.918 8.197 1.00 89.25 96 ILE A N 1
ATOM 806 C CA . ILE A 1 96 ? -2.818 -1.314 7.929 1.00 89.25 96 ILE A CA 1
ATOM 807 C C . ILE A 1 96 ? -3.895 -2.032 8.739 1.00 89.25 96 ILE A C 1
ATOM 809 O O . ILE A 1 96 ? -4.631 -1.388 9.479 1.00 89.25 96 ILE A O 1
ATOM 813 N N . TYR A 1 97 ? -3.949 -3.360 8.673 1.00 89.06 97 TYR A N 1
ATOM 814 C CA . TYR A 1 97 ? -4.948 -4.136 9.404 1.00 89.06 97 TYR A CA 1
ATOM 815 C C . TYR A 1 97 ? -4.887 -3.890 10.907 1.00 89.06 97 TYR A C 1
ATOM 817 O O . TYR A 1 97 ? -5.907 -3.625 11.539 1.00 89.06 97 TYR A O 1
ATOM 825 N N . LYS A 1 98 ? -3.677 -3.840 11.471 1.00 88.31 98 LYS A N 1
ATOM 826 C CA . LYS A 1 98 ? -3.474 -3.484 12.875 1.00 88.31 98 LYS A CA 1
ATOM 827 C C . LYS A 1 98 ? -3.950 -2.065 13.200 1.00 88.31 98 LYS A C 1
ATOM 829 O O . LYS A 1 98 ? -4.544 -1.865 14.255 1.00 88.31 98 LYS A O 1
ATOM 834 N N . GLN A 1 99 ? -3.676 -1.088 12.334 1.00 86.00 99 GLN A N 1
ATOM 835 C CA . GLN A 1 99 ? -4.050 0.309 12.569 1.00 86.00 99 GLN A CA 1
ATOM 836 C C . GLN A 1 99 ? -5.568 0.520 12.520 1.00 86.00 99 GLN A C 1
ATOM 838 O O . GLN A 1 99 ? -6.100 1.293 13.312 1.00 86.00 99 GLN A O 1
ATOM 843 N N . PHE A 1 100 ? -6.250 -0.157 11.598 1.00 84.25 100 PHE A N 1
ATOM 844 C CA . PHE A 1 100 ? -7.690 -0.009 11.378 1.00 84.25 100 PHE A CA 1
ATOM 845 C C . PHE A 1 100 ? -8.530 -1.056 12.120 1.00 84.25 100 PHE A C 1
ATOM 847 O O . PHE A 1 100 ? -9.751 -1.041 12.016 1.00 84.25 100 PHE A O 1
ATOM 854 N N . GLY A 1 101 ? -7.897 -1.946 12.893 1.00 84.19 101 GLY A N 1
ATOM 855 C CA . GLY A 1 101 ? -8.592 -3.003 13.629 1.00 84.19 101 GLY A CA 1
ATOM 856 C C . GLY A 1 101 ? -9.263 -4.039 12.724 1.00 84.19 101 GLY A C 1
ATOM 857 O O . GLY A 1 101 ? -10.219 -4.679 13.147 1.00 84.19 101 GLY A O 1
ATOM 858 N N . ILE A 1 102 ? -8.773 -4.194 11.491 1.00 81.38 102 ILE A N 1
ATOM 859 C CA . ILE A 1 102 ? -9.277 -5.169 10.525 1.00 81.38 102 ILE A CA 1
ATOM 860 C C . ILE A 1 102 ? -8.743 -6.538 10.950 1.00 81.38 102 ILE A C 1
ATOM 862 O O . ILE A 1 102 ? -7.543 -6.811 10.863 1.00 81.38 102 ILE A O 1
ATOM 866 N N . THR A 1 103 ? -9.615 -7.394 11.464 1.00 69.00 103 THR A N 1
ATOM 867 C CA . THR A 1 103 ? -9.291 -8.794 11.737 1.00 69.00 103 THR A CA 1
ATOM 868 C C . THR A 1 103 ? -9.465 -9.585 10.450 1.00 69.00 103 THR A C 1
ATOM 870 O O . THR A 1 103 ? -10.588 -9.714 9.977 1.00 69.00 103 THR A O 1
ATOM 873 N N . SER A 1 104 ? -8.374 -10.116 9.885 1.00 54.22 104 SER A N 1
ATOM 874 C CA . SER A 1 104 ? -8.493 -11.186 8.889 1.00 54.22 104 SER A CA 1
ATOM 875 C C . SER A 1 104 ? -9.161 -12.378 9.569 1.00 54.22 104 SER A C 1
ATOM 877 O O . SER A 1 104 ? -8.547 -12.995 10.441 1.00 54.22 104 SER A O 1
ATOM 879 N N . GLU A 1 105 ? -10.428 -12.613 9.238 1.00 45.31 105 GLU A N 1
ATOM 880 C CA . GLU A 1 105 ? -11.179 -13.806 9.644 1.00 45.31 105 GLU A CA 1
ATOM 881 C C . GLU A 1 105 ? -10.657 -15.060 8.929 1.00 45.31 105 GLU A C 1
ATOM 883 O O . GLU A 1 105 ? -10.311 -14.963 7.725 1.00 45.31 105 GLU A O 1
#

Foldseek 3Di:
DDDDDDPPPDPPPPPPPCPDPPPPVPDPLVQQAADDPPDDPVVNVVSRVVVCVVVVPDLLCSLVSVCVRYDDPLVVLLVPDDPVCSSHPVVSVVSVCVVVVPDPD

Sequence (105 aa):
MRRPEIDWLRSQNNNNYNVGEQNFSKVDLKRFPEFKQGDDPEAFLVSFEHRCHDFEVPQDHRMVILKSKVCGELAKLYVQMPVDQSRDFEKYKQLIYKQFGITSE

Organism: NCBI:txid171643